Protein AF-A0A6B2SPJ0-F1 (afdb_monomer)

Mean predicted aligned error: 6.88 Å

Sequence (70 aa):
GRFEAGDATGYAEGVARAVRDVRDADVIVLAQASMAGAEALVPEVRVPVLSSPRLGLTAAVALVAGSGRG

Secondary structure (DSSP, 8-state):
-TTTTT-HHHHHHHHHHHHHH--S-S-EEE-SGGGGGGGGG-TT-SS-EEETTHHHHHHHHHHHHHTT--

pLDDT: mean 84.08, std 9.86, range [48.72, 95.19]

Structure (mmCIF,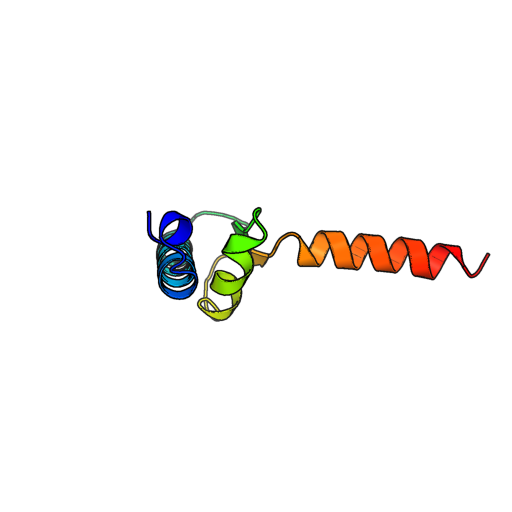 N/CA/C/O backbone):
data_AF-A0A6B2SPJ0-F1
#
_entry.id   AF-A0A6B2SPJ0-F1
#
loop_
_atom_site.group_PDB
_atom_site.id
_atom_site.type_symbol
_atom_site.label_atom_id
_atom_site.label_alt_id
_atom_site.label_comp_id
_atom_site.label_asym_id
_atom_site.label_entity_id
_atom_site.label_seq_id
_atom_site.pdbx_PDB_ins_code
_atom_site.Cartn_x
_atom_site.Cartn_y
_atom_site.Cartn_z
_atom_site.occupancy
_atom_site.B_iso_or_equiv
_atom_site.auth_seq_id
_atom_site.auth_comp_id
_atom_site.auth_asym_id
_atom_site.auth_atom_id
_atom_site.pdbx_PDB_model_num
ATOM 1 N N . GLY A 1 1 ? 5.999 -9.780 -16.312 1.00 67.81 1 GLY A N 1
ATOM 2 C CA . GLY A 1 1 ? 5.365 -8.484 -15.960 1.00 67.81 1 GLY A CA 1
ATOM 3 C C . GLY A 1 1 ? 6.421 -7.431 -15.643 1.00 67.81 1 GLY A C 1
ATOM 4 O O . GLY A 1 1 ? 7.576 -7.796 -15.496 1.00 67.81 1 GLY A O 1
ATOM 5 N N . ARG A 1 2 ? 6.066 -6.138 -15.527 1.00 73.19 2 ARG A N 1
ATOM 6 C CA . ARG A 1 2 ? 7.045 -5.041 -15.291 1.00 73.19 2 ARG A CA 1
ATOM 7 C C . ARG A 1 2 ? 7.930 -5.256 -1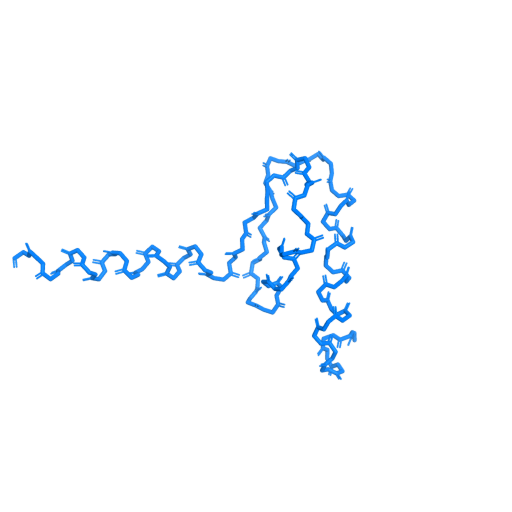4.049 1.00 73.19 2 ARG A C 1
ATOM 9 O O . ARG A 1 2 ? 9.130 -5.032 -14.114 1.00 73.19 2 ARG A O 1
ATOM 16 N N . PHE A 1 3 ? 7.370 -5.830 -12.981 1.00 71.94 3 PHE A N 1
ATOM 17 C CA . PHE A 1 3 ? 8.120 -6.223 -11.780 1.00 71.94 3 PHE A CA 1
ATOM 18 C C . PHE A 1 3 ? 9.243 -7.239 -12.052 1.00 71.94 3 PHE A C 1
ATOM 20 O O . PHE A 1 3 ? 10.375 -7.032 -11.633 1.00 71.94 3 PHE A O 1
ATOM 27 N N . GLU A 1 4 ? 8.952 -8.313 -12.790 1.00 78.50 4 GLU A N 1
ATOM 28 C CA . GLU A 1 4 ? 9.922 -9.376 -13.117 1.00 78.50 4 GLU A CA 1
ATOM 29 C C . GLU A 1 4 ? 11.052 -8.875 -14.027 1.00 78.50 4 GLU A C 1
ATOM 31 O O . GLU A 1 4 ? 12.132 -9.453 -14.049 1.00 78.50 4 GLU A O 1
ATOM 36 N N . ALA A 1 5 ? 10.807 -7.780 -14.753 1.00 83.44 5 ALA A N 1
ATOM 37 C CA . ALA A 1 5 ? 11.795 -7.099 -15.582 1.00 83.44 5 ALA A CA 1
ATOM 38 C C . ALA A 1 5 ? 12.641 -6.069 -14.804 1.00 83.44 5 ALA A C 1
ATOM 40 O O . ALA A 1 5 ? 13.470 -5.390 -15.404 1.00 83.44 5 ALA A O 1
ATOM 41 N N . GLY A 1 6 ? 12.425 -5.916 -13.490 1.00 86.19 6 GLY A N 1
ATOM 42 C CA . GLY A 1 6 ? 13.109 -4.918 -12.661 1.00 86.19 6 GLY A CA 1
ATOM 43 C C . GLY A 1 6 ? 12.571 -3.488 -12.806 1.00 86.19 6 GLY A C 1
ATOM 44 O O . GLY A 1 6 ? 13.116 -2.568 -12.198 1.00 86.19 6 GLY A O 1
ATOM 45 N N . ASP A 1 7 ? 11.488 -3.283 -13.561 1.00 90.94 7 ASP A N 1
ATOM 46 C CA . ASP A 1 7 ? 10.832 -1.983 -13.718 1.00 90.94 7 ASP A CA 1
ATOM 47 C C . ASP A 1 7 ? 9.885 -1.713 -12.537 1.00 90.94 7 ASP A C 1
ATOM 49 O O . ASP A 1 7 ? 8.672 -1.951 -12.585 1.00 90.94 7 ASP A O 1
ATOM 53 N N . ALA A 1 8 ? 10.471 -1.235 -11.438 1.00 89.75 8 ALA A N 1
ATOM 54 C CA . ALA A 1 8 ? 9.748 -0.895 -10.216 1.00 89.75 8 ALA A CA 1
ATOM 55 C C . ALA A 1 8 ? 8.761 0.268 -10.422 1.00 89.75 8 ALA A C 1
ATOM 57 O O . ALA A 1 8 ? 7.656 0.236 -9.876 1.00 89.75 8 ALA A O 1
ATOM 58 N N . THR A 1 9 ? 9.129 1.265 -11.233 1.00 91.12 9 THR A N 1
ATOM 59 C CA . THR A 1 9 ? 8.288 2.436 -11.523 1.00 91.12 9 THR A CA 1
ATOM 60 C C . THR A 1 9 ? 7.042 2.023 -12.292 1.00 91.12 9 THR A C 1
ATOM 62 O O . THR A 1 9 ? 5.925 2.258 -11.833 1.00 91.12 9 THR A O 1
ATOM 65 N N . GLY A 1 10 ? 7.204 1.324 -13.416 1.00 91.88 10 GLY A N 1
ATOM 66 C CA . GLY A 1 10 ? 6.070 0.868 -14.208 1.00 91.88 10 GLY A CA 1
ATOM 67 C C . GLY A 1 10 ? 5.227 -0.181 -13.477 1.00 91.88 10 GLY A C 1
ATOM 68 O O . GLY A 1 10 ? 4.008 -0.265 -13.684 1.00 91.88 10 GLY A O 1
ATOM 69 N N . TYR A 1 11 ? 5.819 -0.976 -12.581 1.00 93.06 11 TYR A N 1
ATOM 70 C CA . TYR A 1 11 ? 5.042 -1.815 -11.669 1.00 93.06 11 TYR A CA 1
ATOM 71 C C . TYR A 1 11 ? 4.149 -0.975 -10.744 1.00 93.06 11 TYR A C 1
ATOM 73 O O . TYR A 1 11 ? 2.936 -1.195 -10.724 1.00 93.06 11 TYR A O 1
ATOM 81 N N . ALA A 1 12 ? 4.713 0.021 -10.053 1.00 93.38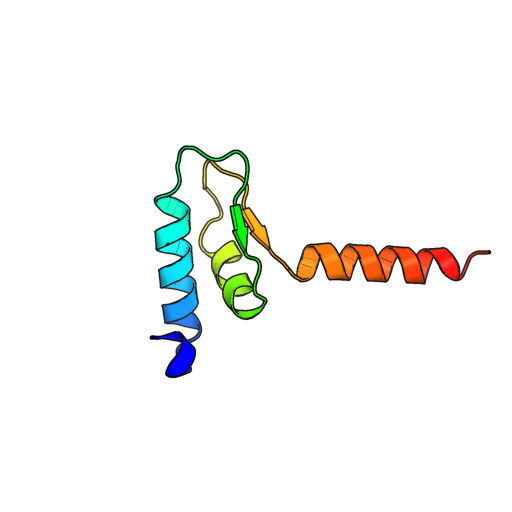 12 ALA A N 1
ATOM 82 C CA . ALA A 1 12 ? 3.969 0.904 -9.154 1.00 93.38 12 ALA A CA 1
ATOM 83 C C . ALA A 1 12 ? 2.853 1.674 -9.882 1.00 93.38 12 ALA A C 1
ATOM 85 O O . ALA A 1 12 ? 1.730 1.742 -9.384 1.00 93.38 12 ALA A O 1
ATOM 86 N N . GLU A 1 13 ? 3.108 2.176 -11.092 1.00 94.75 13 GLU A N 1
ATOM 87 C CA . GLU A 1 13 ? 2.091 2.827 -11.930 1.00 94.75 13 GLU A CA 1
ATOM 88 C C . GLU A 1 13 ? 0.946 1.881 -12.314 1.00 94.75 13 GLU A C 1
ATOM 90 O O . GLU A 1 13 ? -0.220 2.282 -12.345 1.00 94.75 13 GLU A O 1
ATOM 95 N N . GLY A 1 14 ? 1.265 0.613 -12.595 1.00 95.19 14 GLY A N 1
ATOM 96 C CA . GLY A 1 14 ? 0.266 -0.414 -12.892 1.00 95.19 14 GLY A CA 1
ATOM 97 C C . GLY A 1 14 ? -0.646 -0.689 -11.699 1.00 95.19 14 GLY A C 1
ATOM 98 O O . GLY A 1 14 ? -1.867 -0.713 -11.850 1.00 95.19 14 GLY A O 1
ATOM 99 N N . VAL A 1 15 ? -0.059 -0.827 -10.509 1.00 94.56 15 VAL A N 1
ATOM 100 C CA . VAL A 1 15 ? -0.808 -0.989 -9.256 1.00 94.56 15 VAL A CA 1
ATOM 101 C C . VAL A 1 15 ? -1.664 0.250 -8.979 1.00 94.56 15 VAL A C 1
ATOM 103 O O . VAL A 1 15 ? -2.855 0.119 -8.717 1.00 94.56 15 VAL A O 1
ATOM 106 N N . ALA A 1 16 ? -1.108 1.456 -9.117 1.00 93.94 16 ALA A N 1
ATOM 107 C CA . ALA A 1 16 ? -1.840 2.706 -8.913 1.00 93.94 16 ALA A CA 1
ATOM 108 C C . ALA A 1 16 ? -3.041 2.848 -9.859 1.00 93.94 16 ALA A C 1
ATOM 110 O O . ALA A 1 16 ? -4.093 3.344 -9.459 1.00 93.94 16 ALA A O 1
ATOM 111 N N . ARG A 1 17 ? -2.917 2.394 -11.113 1.00 94.44 17 ARG A N 1
ATOM 112 C CA . ARG A 1 17 ? -4.053 2.332 -12.040 1.00 94.44 17 ARG A CA 1
ATOM 113 C C . ARG A 1 17 ? -5.147 1.405 -11.510 1.00 94.44 17 ARG A C 1
ATOM 115 O O . ARG A 1 17 ? -6.287 1.842 -11.425 1.00 94.44 17 ARG A O 1
ATOM 122 N N . ALA A 1 18 ? -4.793 0.187 -11.103 1.00 93.75 18 ALA A N 1
ATOM 123 C CA . ALA A 1 18 ? -5.756 -0.770 -10.561 1.00 93.75 18 ALA A CA 1
ATOM 124 C C . ALA A 1 18 ? -6.468 -0.231 -9.308 1.00 93.75 18 ALA A C 1
ATOM 126 O O . ALA A 1 18 ? -7.679 -0.369 -9.182 1.00 93.75 18 ALA A O 1
ATOM 127 N N . VAL A 1 19 ? -5.742 0.456 -8.419 1.00 93.38 19 VAL A N 1
ATOM 128 C CA . VAL A 1 19 ? -6.315 1.095 -7.223 1.00 93.38 19 VAL A CA 1
ATOM 129 C C . VAL A 1 19 ? -7.385 2.134 -7.583 1.00 93.38 19 VAL A C 1
ATOM 131 O O . VAL A 1 19 ? -8.434 2.169 -6.948 1.00 93.38 19 VAL A O 1
ATOM 134 N N . ARG A 1 20 ? -7.169 2.963 -8.614 1.00 92.12 20 ARG A N 1
ATOM 135 C CA . ARG A 1 20 ? -8.134 4.007 -9.032 1.00 92.12 20 ARG A CA 1
ATOM 136 C C . ARG A 1 20 ? -9.428 3.446 -9.636 1.00 92.12 20 ARG A C 1
ATOM 138 O O . ARG A 1 20 ? -10.447 4.152 -9.667 1.00 92.12 20 ARG A O 1
ATOM 145 N N . ASP A 1 21 ? -9.382 2.211 -10.121 1.00 93.25 21 ASP A N 1
ATOM 146 C CA . ASP A 1 21 ? -10.524 1.525 -10.726 1.00 93.25 21 ASP A CA 1
ATOM 147 C C . ASP A 1 21 ? -11.424 0.863 -9.664 1.00 93.25 21 ASP A C 1
ATOM 149 O O . ASP A 1 21 ? -12.598 0.610 -9.927 1.00 93.25 21 ASP A O 1
ATOM 153 N N . VAL A 1 22 ? -10.927 0.660 -8.437 1.00 92.25 22 VAL A N 1
ATOM 154 C CA . VAL A 1 22 ? -11.724 0.159 -7.307 1.00 92.25 22 VAL A CA 1
ATOM 155 C C . VAL A 1 22 ? -12.568 1.291 -6.718 1.00 92.25 22 VAL A C 1
ATOM 157 O O . VAL A 1 22 ? -12.049 2.337 -6.326 1.00 92.25 22 VAL A O 1
ATOM 160 N N . ARG A 1 23 ? -13.888 1.086 -6.655 1.00 88.19 23 ARG A N 1
ATOM 161 C CA . ARG A 1 23 ? -14.856 2.074 -6.139 1.00 88.19 23 ARG A CA 1
ATOM 162 C C . ARG A 1 23 ? -15.702 1.565 -4.978 1.00 88.19 23 ARG A C 1
ATOM 164 O O . ARG A 1 23 ? -16.046 2.364 -4.115 1.00 88.19 23 ARG A O 1
ATOM 171 N N . ASP A 1 24 ? -15.958 0.261 -4.940 1.00 91.50 24 ASP A N 1
ATOM 172 C CA . ASP A 1 24 ? -16.890 -0.371 -4.004 1.00 91.50 24 ASP A CA 1
ATOM 173 C C . ASP A 1 24 ? -16.135 -1.257 -3.001 1.00 91.50 24 ASP A C 1
ATOM 175 O O . ASP A 1 24 ? -16.275 -2.478 -2.980 1.00 91.50 24 ASP A O 1
ATOM 179 N N . ALA A 1 25 ? -15.265 -0.634 -2.207 1.00 90.94 25 ALA A N 1
ATOM 180 C CA . ALA A 1 25 ? -14.542 -1.286 -1.122 1.00 90.94 25 ALA A CA 1
ATOM 181 C C . ALA A 1 25 ? -14.371 -0.315 0.049 1.00 90.94 25 ALA A C 1
ATOM 183 O O . ALA A 1 25 ? -14.211 0.886 -0.162 1.00 90.94 25 ALA A O 1
ATOM 184 N N . ASP A 1 26 ? -14.354 -0.837 1.273 1.00 90.81 26 ASP A N 1
ATOM 185 C CA . ASP A 1 26 ? -14.109 -0.023 2.469 1.00 90.81 26 ASP A CA 1
ATOM 186 C C . ASP A 1 26 ? -12.627 0.356 2.616 1.00 90.81 26 ASP A C 1
ATOM 188 O O . ASP A 1 26 ? -12.293 1.407 3.159 1.00 90.81 26 ASP A O 1
ATOM 192 N N . VAL A 1 27 ? -11.722 -0.505 2.135 1.00 90.94 27 VAL A N 1
ATOM 193 C CA . VAL A 1 27 ? -10.270 -0.308 2.204 1.00 90.94 27 VAL A CA 1
ATOM 194 C C . VAL A 1 27 ? -9.550 -1.137 1.139 1.00 90.94 27 VAL A C 1
ATOM 196 O O . VAL A 1 27 ? -9.974 -2.241 0.798 1.00 90.94 27 VAL A O 1
ATOM 199 N N . ILE A 1 28 ? -8.423 -0.630 0.643 1.00 91.31 28 ILE A N 1
ATOM 200 C CA . ILE A 1 28 ? -7.497 -1.356 -0.231 1.00 91.31 28 ILE A CA 1
ATOM 201 C C . ILE A 1 28 ? -6.189 -1.576 0.523 1.00 91.31 28 ILE A C 1
ATOM 203 O O . ILE A 1 28 ? -5.563 -0.625 0.985 1.00 91.31 28 ILE A O 1
ATOM 207 N N . VAL A 1 29 ? -5.742 -2.828 0.622 1.00 90.50 29 VAL A N 1
ATOM 208 C CA . VAL A 1 29 ? -4.477 -3.178 1.282 1.00 90.50 29 VAL A CA 1
ATOM 209 C C . VAL A 1 29 ? -3.435 -3.561 0.236 1.00 90.50 29 VAL A C 1
ATOM 211 O O . VAL A 1 29 ? -3.557 -4.585 -0.436 1.00 90.50 29 VAL A O 1
ATOM 214 N N . LEU A 1 30 ? -2.371 -2.766 0.129 1.00 91.44 30 LEU A N 1
ATOM 215 C CA . LEU A 1 30 ? -1.179 -3.103 -0.648 1.00 91.44 30 LEU A CA 1
ATOM 216 C C . LEU A 1 30 ? -0.336 -4.079 0.174 1.00 91.44 30 LEU A C 1
ATOM 218 O O . LEU A 1 30 ? 0.526 -3.684 0.955 1.00 91.44 30 LEU A O 1
ATOM 222 N N . ALA A 1 31 ? -0.655 -5.366 0.062 1.00 85.69 31 ALA A N 1
ATOM 223 C CA . ALA A 1 31 ? -0.149 -6.384 0.978 1.00 85.69 31 ALA A CA 1
ATOM 224 C C . ALA A 1 31 ? 1.349 -6.695 0.802 1.00 85.69 31 ALA A C 1
ATOM 226 O O . ALA A 1 31 ? 1.992 -7.131 1.755 1.00 85.69 31 ALA A O 1
ATOM 227 N N . GLN A 1 32 ? 1.924 -6.463 -0.381 1.00 85.88 32 GLN A N 1
ATOM 228 C CA . GLN A 1 32 ? 3.318 -6.797 -0.68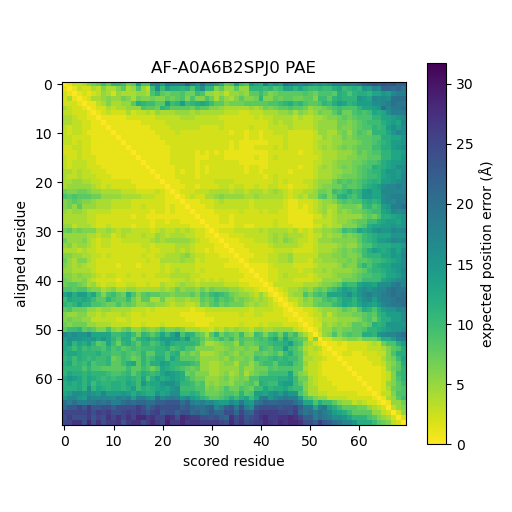2 1.00 85.88 32 GLN A CA 1
ATOM 229 C C . GLN A 1 32 ? 4.226 -5.564 -0.624 1.00 85.88 32 GLN A C 1
ATOM 231 O O . GLN A 1 32 ? 3.889 -4.515 -1.162 1.00 85.88 32 GLN A O 1
ATOM 236 N N . ALA A 1 33 ? 5.434 -5.721 -0.071 1.00 83.62 33 ALA A N 1
ATOM 237 C CA . ALA A 1 33 ? 6.411 -4.632 0.047 1.00 83.62 33 ALA A CA 1
ATOM 238 C C . ALA A 1 33 ? 6.762 -3.968 -1.298 1.00 83.62 33 ALA A C 1
ATOM 240 O O . ALA A 1 33 ? 6.965 -2.758 -1.355 1.00 83.62 33 ALA A O 1
ATOM 241 N N . SER A 1 34 ? 6.784 -4.734 -2.393 1.00 86.31 34 SER A N 1
ATOM 242 C CA . SER A 1 34 ? 7.014 -4.209 -3.746 1.00 86.31 34 SER A CA 1
ATOM 243 C C . SER A 1 34 ? 5.922 -3.243 -4.217 1.00 86.31 34 SER A C 1
ATOM 245 O O . SER A 1 34 ? 6.179 -2.416 -5.088 1.00 86.31 34 SER A O 1
ATOM 247 N N . MET A 1 35 ? 4.711 -3.324 -3.656 1.00 89.12 35 MET A N 1
ATOM 248 C CA . MET A 1 35 ? 3.583 -2.454 -4.001 1.00 89.12 35 MET A CA 1
ATOM 249 C C . MET A 1 35 ? 3.610 -1.121 -3.251 1.00 89.12 35 MET A C 1
ATOM 251 O O . MET A 1 35 ? 2.885 -0.211 -3.639 1.00 89.12 35 MET A O 1
ATOM 255 N N . ALA A 1 36 ? 4.444 -0.967 -2.217 1.00 85.69 36 ALA A N 1
ATOM 256 C CA . ALA A 1 36 ? 4.435 0.218 -1.358 1.00 85.69 36 ALA A CA 1
ATOM 257 C C . ALA A 1 36 ? 4.675 1.532 -2.126 1.00 85.69 36 ALA A C 1
ATOM 259 O O . ALA A 1 36 ? 4.151 2.573 -1.741 1.00 85.69 36 ALA A O 1
ATOM 260 N N . GLY A 1 37 ? 5.414 1.492 -3.243 1.00 86.00 37 GLY A N 1
ATOM 261 C CA . GLY A 1 37 ? 5.621 2.659 -4.110 1.00 86.00 37 GLY A CA 1
ATOM 262 C C . GLY A 1 37 ? 4.348 3.175 -4.793 1.00 86.00 37 GLY A C 1
ATOM 263 O O . GLY A 1 37 ? 4.304 4.333 -5.195 1.00 86.00 37 GLY A O 1
ATOM 264 N N . ALA A 1 38 ? 3.301 2.353 -4.900 1.00 90.38 38 ALA A N 1
ATOM 265 C CA . ALA A 1 38 ? 2.041 2.745 -5.523 1.00 90.38 38 ALA A CA 1
ATOM 266 C C . ALA A 1 38 ? 1.195 3.674 -4.639 1.00 90.38 38 ALA A C 1
ATOM 268 O O . ALA A 1 38 ? 0.441 4.476 -5.180 1.00 90.38 38 ALA A O 1
ATOM 269 N N . GLU A 1 39 ? 1.343 3.610 -3.309 1.00 88.19 39 GLU A N 1
ATOM 270 C CA . GLU A 1 39 ? 0.618 4.455 -2.342 1.00 88.19 39 GLU A CA 1
ATOM 271 C C . GLU A 1 39 ? 0.830 5.951 -2.624 1.00 88.19 39 GLU A C 1
ATOM 273 O O . GLU A 1 39 ? -0.125 6.722 -2.693 1.00 88.19 39 GLU A O 1
ATOM 278 N N . ALA A 1 40 ? 2.075 6.354 -2.899 1.00 87.25 40 ALA A N 1
ATOM 279 C CA . ALA A 1 40 ? 2.425 7.742 -3.207 1.00 87.25 40 ALA A CA 1
ATOM 280 C C . ALA A 1 40 ? 1.812 8.258 -4.525 1.00 87.25 40 ALA A C 1
ATOM 282 O O . ALA A 1 40 ? 1.746 9.465 -4.747 1.00 87.25 40 ALA A O 1
ATOM 283 N N . LEU A 1 41 ? 1.364 7.361 -5.409 1.00 90.50 41 LEU A N 1
ATOM 284 C CA . LEU A 1 41 ? 0.779 7.702 -6.708 1.00 90.50 41 LEU A CA 1
ATOM 285 C C . LEU A 1 41 ? -0.748 7.873 -6.643 1.00 90.50 41 LEU A C 1
ATOM 287 O O . LEU A 1 41 ? -1.370 8.228 -7.650 1.00 90.50 41 LEU A O 1
ATOM 291 N N . VAL A 1 42 ? -1.369 7.609 -5.490 1.00 89.62 42 VAL A N 1
ATOM 292 C CA . VAL A 1 42 ? -2.828 7.6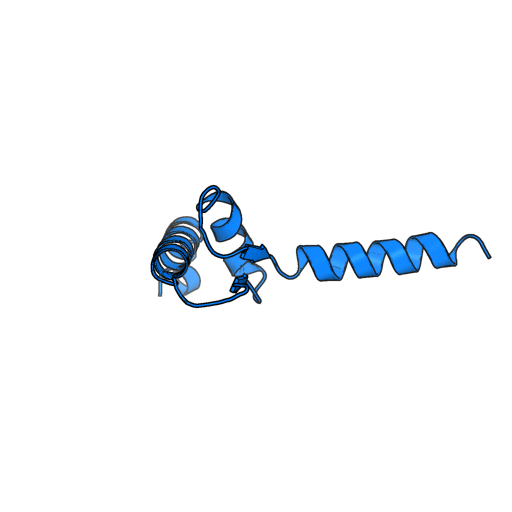50 -5.292 1.00 89.62 42 VAL A CA 1
ATOM 293 C C . VAL A 1 42 ? -3.241 8.523 -4.093 1.00 89.62 42 VAL A C 1
ATOM 295 O O . VAL A 1 42 ? -3.984 8.061 -3.236 1.00 89.62 42 VAL A O 1
ATOM 298 N N . PRO A 1 43 ? -2.819 9.802 -4.018 1.00 78.81 43 PRO A N 1
ATOM 299 C CA . PRO A 1 43 ? -3.115 10.657 -2.861 1.00 78.81 43 PRO A CA 1
ATOM 300 C C . PRO A 1 43 ? -4.609 11.000 -2.688 1.00 78.81 43 PRO A C 1
ATOM 302 O O . PRO A 1 43 ? -5.027 11.354 -1.594 1.00 78.81 43 PRO A O 1
ATOM 305 N N . GLU A 1 44 ? -5.413 10.890 -3.752 1.00 77.25 44 GLU A N 1
ATOM 306 C CA . GLU A 1 44 ? -6.799 11.390 -3.837 1.00 77.25 44 GLU A CA 1
ATOM 307 C C . GLU A 1 44 ? -7.760 10.282 -4.316 1.00 77.25 44 GLU A C 1
ATOM 309 O O . GLU A 1 44 ? -8.462 10.416 -5.323 1.00 77.25 44 GLU A O 1
ATOM 314 N N . VAL A 1 45 ? -7.752 9.124 -3.652 1.00 79.62 45 VAL A N 1
ATOM 315 C CA . VAL A 1 45 ? -8.692 8.027 -3.947 1.00 79.62 45 VAL A CA 1
ATOM 316 C C . VAL A 1 45 ? -9.796 7.952 -2.900 1.00 79.62 45 VAL A C 1
ATOM 318 O O . VAL A 1 45 ? -9.572 8.186 -1.718 1.00 79.62 45 VAL A O 1
ATOM 321 N N . ARG A 1 46 ? -11.018 7.626 -3.344 1.00 81.00 46 ARG A N 1
ATOM 322 C CA . ARG A 1 46 ? -12.199 7.558 -2.461 1.00 81.00 46 ARG A CA 1
ATOM 323 C C . ARG A 1 46 ? -12.104 6.443 -1.426 1.00 81.00 46 ARG A C 1
ATOM 325 O O . ARG A 1 46 ? -12.685 6.573 -0.356 1.00 81.00 46 ARG A O 1
ATOM 332 N N . VAL A 1 47 ? -11.415 5.358 -1.770 1.00 89.75 47 VAL A N 1
ATOM 333 C CA . VAL A 1 47 ? -11.216 4.211 -0.886 1.00 89.75 47 VAL A CA 1
ATOM 334 C C . VAL A 1 47 ? -9.862 4.363 -0.194 1.00 89.75 47 VAL A C 1
ATOM 336 O O . 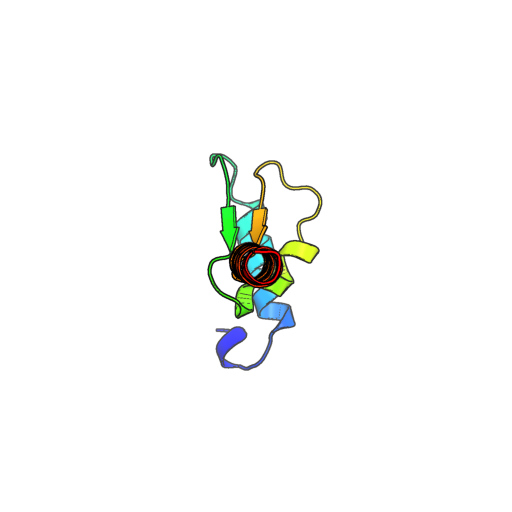VAL A 1 47 ? -8.857 4.473 -0.899 1.00 89.75 47 VAL A O 1
ATOM 339 N N . PRO A 1 48 ? -9.801 4.354 1.148 1.00 88.62 48 PRO A N 1
ATOM 340 C CA . PRO A 1 48 ? -8.544 4.384 1.886 1.00 88.62 48 PRO A CA 1
ATOM 341 C C . PRO A 1 48 ? -7.572 3.295 1.417 1.00 88.62 48 PRO A C 1
ATOM 343 O O . PRO A 1 48 ? -7.950 2.129 1.279 1.00 88.62 48 PRO A O 1
ATOM 346 N N . VAL A 1 49 ? -6.309 3.666 1.204 1.00 89.56 49 VAL A N 1
ATOM 347 C CA . VAL A 1 49 ? -5.239 2.742 0.810 1.00 89.56 49 VAL A CA 1
ATOM 348 C C . VAL A 1 49 ? -4.279 2.574 1.977 1.00 89.56 49 VAL A C 1
ATOM 350 O O . VAL A 1 49 ? -3.770 3.553 2.513 1.00 89.56 49 VAL A O 1
ATOM 353 N N . LEU A 1 50 ? -4.026 1.327 2.363 1.00 87.94 50 LEU A N 1
ATOM 354 C CA . LEU A 1 50 ? -3.085 0.966 3.416 1.00 87.94 50 LEU A CA 1
ATOM 355 C C . LEU A 1 50 ? -1.888 0.233 2.815 1.00 87.94 50 LEU A C 1
ATOM 357 O O . LEU A 1 50 ? -2.047 -0.768 2.115 1.00 87.94 50 LEU A O 1
ATOM 361 N N . SER A 1 51 ? -0.683 0.699 3.130 1.00 83.56 51 SER A N 1
ATOM 362 C CA . SER A 1 51 ? 0.560 0.083 2.670 1.00 83.56 51 SER A CA 1
ATOM 363 C C . SER A 1 51 ? 1.166 -0.842 3.724 1.00 83.56 51 SER A C 1
ATOM 365 O O . SER A 1 51 ? 1.632 -0.430 4.793 1.00 83.56 51 SER A O 1
ATOM 367 N N . SER A 1 52 ? 1.166 -2.135 3.412 1.00 75.69 52 SER A N 1
ATOM 368 C CA . SER A 1 52 ? 1.951 -3.147 4.113 1.00 75.69 52 SER A CA 1
ATOM 369 C C . SER A 1 52 ? 3.351 -3.239 3.472 1.00 75.69 52 SER A C 1
ATOM 371 O O . SER A 1 52 ? 3.494 -3.001 2.274 1.00 75.69 52 SER A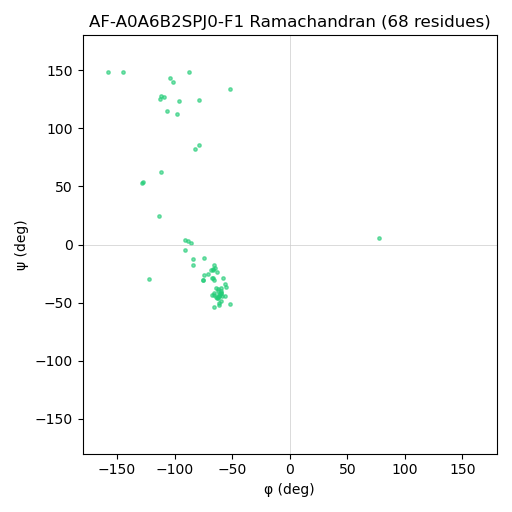 O 1
ATOM 373 N N . PRO A 1 53 ? 4.426 -3.558 4.223 1.00 66.06 53 PRO A N 1
ATOM 374 C CA . PRO A 1 53 ? 4.476 -3.937 5.634 1.00 66.06 53 PRO A CA 1
ATOM 375 C C . PRO A 1 53 ? 4.617 -2.746 6.589 1.00 66.06 53 PRO A C 1
ATOM 377 O O . PRO A 1 53 ? 4.748 -2.970 7.787 1.00 66.06 53 PRO A O 1
ATOM 380 N N . ARG A 1 54 ? 4.618 -1.493 6.104 1.00 73.81 54 ARG A N 1
ATOM 381 C CA . ARG A 1 54 ? 4.910 -0.309 6.933 1.00 73.81 54 ARG A CA 1
ATOM 382 C C . ARG A 1 54 ? 4.066 -0.255 8.201 1.00 73.81 54 ARG A C 1
ATOM 384 O O . ARG A 1 54 ? 4.635 -0.163 9.280 1.00 73.81 54 ARG A O 1
ATOM 391 N N . LEU A 1 55 ? 2.747 -0.394 8.082 1.00 75.69 55 LEU A N 1
ATOM 392 C CA . LEU A 1 55 ? 1.845 -0.375 9.240 1.00 75.69 55 LEU A CA 1
ATOM 393 C C . LEU A 1 55 ? 2.144 -1.508 10.235 1.00 75.69 55 LEU A C 1
ATOM 395 O O . LEU A 1 55 ? 2.217 -1.270 11.439 1.00 75.69 55 LEU A O 1
ATOM 399 N N . GLY A 1 56 ? 2.381 -2.724 9.732 1.00 71.81 56 GLY A N 1
ATOM 400 C CA . GLY A 1 56 ? 2.732 -3.878 10.564 1.00 71.81 56 GLY A CA 1
ATOM 401 C C . GLY A 1 56 ? 4.092 -3.723 11.251 1.00 71.81 56 GLY A C 1
ATOM 402 O O . GLY A 1 56 ? 4.224 -4.011 12.438 1.00 71.81 56 GLY A O 1
ATOM 403 N N . LEU A 1 57 ? 5.093 -3.203 10.537 1.00 77.50 57 LEU A N 1
ATOM 404 C CA . LEU A 1 57 ? 6.423 -2.929 11.075 1.00 77.50 57 LEU A CA 1
ATOM 405 C C . LEU A 1 57 ? 6.384 -1.803 12.114 1.00 77.50 57 LEU A C 1
ATOM 407 O O . LEU A 1 57 ? 6.990 -1.940 13.171 1.00 77.50 57 LEU A O 1
ATOM 411 N N . THR A 1 58 ? 5.648 -0.719 11.860 1.00 81.19 58 THR A N 1
ATOM 412 C CA . THR A 1 58 ? 5.452 0.372 12.825 1.00 81.19 58 THR A CA 1
ATOM 413 C C . THR A 1 58 ? 4.806 -0.142 14.110 1.00 81.19 58 THR A C 1
ATOM 415 O O . THR A 1 58 ? 5.280 0.186 15.199 1.00 81.19 58 THR A O 1
ATOM 418 N N . ALA A 1 59 ? 3.779 -0.992 14.003 1.00 81.00 59 ALA A N 1
ATOM 419 C CA . ALA A 1 59 ? 3.157 -1.624 15.163 1.00 81.00 59 ALA A CA 1
ATOM 420 C C . ALA A 1 59 ? 4.149 -2.522 15.928 1.00 81.00 59 ALA A C 1
ATOM 422 O O . ALA A 1 59 ? 4.252 -2.420 17.149 1.00 81.00 59 ALA A O 1
ATOM 423 N N . ALA A 1 60 ? 4.933 -3.345 15.223 1.00 77.56 60 ALA A N 1
ATOM 424 C CA . ALA A 1 60 ? 5.953 -4.195 15.840 1.00 77.56 60 ALA A CA 1
ATOM 425 C C . ALA A 1 60 ? 7.035 -3.379 16.574 1.00 77.56 60 ALA A C 1
ATOM 427 O O . ALA A 1 60 ? 7.379 -3.693 17.713 1.00 77.56 60 ALA A O 1
ATOM 428 N N . VAL A 1 61 ? 7.530 -2.294 15.967 1.00 86.69 61 VAL A N 1
ATOM 429 C CA . VAL A 1 61 ? 8.502 -1.380 16.593 1.00 86.69 61 VAL A CA 1
ATOM 430 C C . VAL A 1 61 ? 7.924 -0.739 17.858 1.00 86.69 61 VAL A C 1
ATOM 432 O O . VAL A 1 61 ? 8.618 -0.675 18.872 1.00 86.69 61 VAL A O 1
ATOM 435 N N . ALA A 1 62 ? 6.659 -0.307 17.837 1.00 87.25 62 ALA A N 1
ATOM 436 C CA . ALA A 1 62 ? 6.001 0.278 19.006 1.00 87.25 62 ALA A CA 1
ATOM 437 C C . ALA A 1 62 ? 5.885 -0.716 20.175 1.00 87.25 62 ALA A C 1
ATOM 439 O O . ALA A 1 62 ? 6.132 -0.340 21.322 1.00 87.25 62 ALA A O 1
ATOM 440 N N . LEU A 1 63 ? 5.573 -1.986 19.891 1.00 87.88 63 LEU A N 1
ATOM 441 C CA . LEU A 1 63 ? 5.519 -3.044 20.905 1.00 87.88 63 LEU A CA 1
ATOM 442 C C . LEU A 1 63 ? 6.894 -3.284 21.546 1.00 87.88 63 LEU A C 1
ATOM 444 O O . LEU A 1 63 ? 7.004 -3.329 22.772 1.00 87.88 63 LEU A O 1
ATOM 448 N N . VAL A 1 64 ? 7.956 -3.369 20.740 1.00 82.94 64 VAL A N 1
ATOM 449 C CA . VAL A 1 64 ? 9.329 -3.561 21.240 1.00 82.94 64 VAL A CA 1
ATOM 450 C C . VAL A 1 64 ? 9.801 -2.348 22.051 1.00 82.94 64 VAL A C 1
ATOM 452 O O . VAL A 1 64 ? 10.349 -2.512 23.138 1.00 82.94 64 VAL A O 1
ATOM 455 N N . ALA A 1 65 ? 9.531 -1.126 21.583 1.00 83.75 65 ALA A N 1
ATOM 456 C CA . ALA A 1 65 ? 9.885 0.107 22.290 1.00 83.75 65 ALA A CA 1
ATOM 457 C C . ALA A 1 65 ? 9.090 0.315 23.597 1.00 83.75 65 ALA A C 1
ATOM 459 O O . ALA A 1 65 ? 9.584 0.952 24.528 1.00 83.75 65 ALA A O 1
ATOM 460 N N . GLY A 1 66 ? 7.862 -0.207 23.680 1.00 73.06 66 GLY A N 1
ATOM 461 C CA . GLY A 1 66 ? 7.056 -0.223 24.904 1.00 73.06 66 GLY A CA 1
ATOM 462 C C . GLY A 1 66 ? 7.522 -1.260 25.927 1.00 73.06 66 GLY A C 1
ATOM 463 O O . GLY A 1 66 ? 7.433 -1.015 27.126 1.00 73.06 66 GLY A O 1
ATOM 464 N N . SER A 1 67 ? 8.085 -2.376 25.461 1.00 62.19 67 SER A N 1
ATOM 465 C CA . SER A 1 67 ? 8.533 -3.496 26.303 1.00 62.19 67 SER A CA 1
ATOM 466 C C . SER A 1 67 ? 9.834 -3.215 27.074 1.00 62.19 67 SER A C 1
ATOM 468 O O . SER A 1 67 ? 10.181 -3.973 27.971 1.00 62.19 67 SER A O 1
ATOM 470 N N . GLY A 1 68 ? 10.552 -2.129 26.756 1.00 57.62 68 GLY A N 1
ATOM 471 C CA . GLY A 1 68 ? 11.766 -1.689 27.464 1.00 57.62 68 GLY A CA 1
ATOM 472 C C . GLY A 1 68 ? 11.534 -0.702 28.617 1.00 57.62 68 GLY A C 1
ATOM 473 O O . GLY A 1 68 ? 12.501 -0.182 29.167 1.00 57.62 68 GLY A O 1
ATOM 474 N N . ARG A 1 69 ? 10.273 -0.386 28.950 1.00 56.16 69 ARG A N 1
ATOM 475 C CA . ARG A 1 69 ? 9.884 0.532 30.043 1.00 56.16 69 ARG A CA 1
ATOM 476 C C . ARG A 1 69 ? 9.144 -0.172 31.194 1.00 56.16 69 ARG A C 1
ATOM 478 O O . ARG A 1 69 ? 8.366 0.476 31.891 1.00 56.16 69 ARG A O 1
ATOM 485 N N . GLY A 1 70 ? 9.357 -1.478 31.354 1.00 48.72 70 GLY A N 1
ATOM 486 C CA . GLY A 1 70 ? 8.820 -2.299 32.446 1.00 48.72 70 GLY A CA 1
ATOM 487 C C . GLY A 1 70 ? 9.900 -2.727 33.423 1.00 48.72 70 GLY A C 1
ATOM 488 O O . GLY A 1 70 ? 11.041 -2.939 32.957 1.00 48.72 70 GLY A O 1
#

Foldseek 3Di:
DCVVVVNLPVVLVVLLVVQQVDDPDQAAEPADPSNQSNQVVPPDHPHHYHYPPVVVVVVVVVVVVVVVPD

Solvent-accessible surface area (backbone atoms only — not comparable to full-atom values): 4193 Å² total; per-residue (Å²): 105,49,57,84,71,71,34,59,66,62,32,18,53,52,51,30,53,56,56,70,71,58,78,91,53,87,60,45,71,36,75,46,65,84,43,42,68,15,57,79,70,49,87,86,56,95,43,51,76,43,51,26,52,58,60,60,52,53,52,52,51,51,54,57,66,57,66,75,77,116

Nearest PDB structures (foldseek):
  6r10-assembly1_L  TM=5.486E-01  e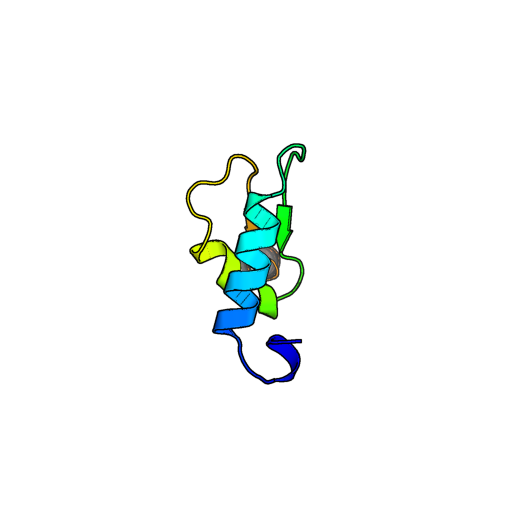=1.461E+00  Thermus thermophilus HB8
  5m5g-assembly1_A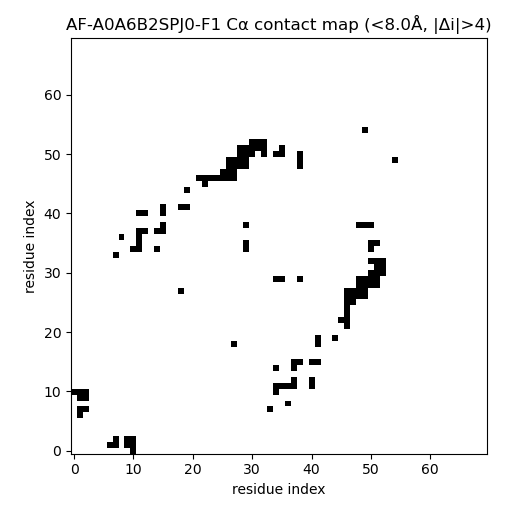  TM=3.466E-01  e=9.044E+00  Thermochaetoides thermophila DSM 1495

Radius of gyration: 14.99 Å; Cα contacts (8 Å, |Δi|>4): 69; chains: 1; bounding box: 30×21×48 Å